Protein AF-A0A0B7C1V1-F1 (afdb_monomer)

Radius of gyration: 13.24 Å; Cα contacts (8 Å, |Δi|>4): 101; chains: 1; bounding box: 26×35×37 Å

Secondary structure (DSSP, 8-state):
-------SEEEETTTSHHHHHHHHHHHTSTTTTTS-EEEEES-HHHHHHHHHHHHHHHS---TTPPEEE-----GGGG-

Organism: NCBI:txid1028688

Mean predicted aligned error: 6.67 Å

Foldseek 3Di:
DPPPDDWPEEQEPLLDPVNLVVVLVCCPDPCVVPTAYAYEDADPVSNLVSQVVSCVVVVPRCNPGHYHYDDPPDPVPPD

Sequence (79 aa):
KMSSERFDLVIYGASGYTGKFIVKRFVESKYFEKYSFAVAGRNKNKLQTVLDEVSAETGKDIKETKIIFAQSGDDASLG

Nearest PDB structures (foldseek):
  6vdh-assembly1_B-2  TM=5.918E-01  e=6.388E-02  Apicomplexa sp.
  5a1t-assembly1_A  TM=6.527E-01  e=4.419E-01  Trichomonas vaginalis
  3p7m-assembly1_D  TM=6.022E-01  e=4.419E-01  Francisella tularensis subsp. tularensis
  4uul-assembly1_A  TM=4.471E-01  e=1.737E-01  Trichomonas vaginalis

InterPro domains:
  IPR036291 NAD(P)-binding domain superfamily [SSF51735] (7-69)
  IPR051276 Saccharopine dehydrogenase-like oxidoreductase [PTHR12286] (2-78)

Structure (mmCIF, N/CA/C/O backbone):
data_AF-A0A0B7C1V1-F1
#
_entry.id   AF-A0A0B7C1V1-F1
#
loop_
_atom_site.group_PDB
_atom_site.id
_atom_site.type_symbol
_atom_site.label_atom_id
_atom_site.label_alt_id
_atom_site.label_comp_id
_atom_site.label_asym_id
_atom_site.label_entity_id
_atom_site.label_seq_id
_atom_site.pdbx_PDB_ins_code
_atom_site.Cartn_x
_atom_site.Cartn_y
_atom_site.Cartn_z
_atom_site.occupancy
_atom_site.B_iso_or_equiv
_atom_site.auth_seq_id
_atom_site.auth_comp_id
_atom_site.auth_asym_id
_atom_site.auth_atom_id
_atom_site.pdbx_PDB_model_num
ATOM 1 N N . LYS A 1 1 ? 1.733 -27.026 -1.229 1.00 34.50 1 LYS A N 1
ATOM 2 C CA . LYS A 1 1 ? 0.409 -26.616 -1.761 1.00 34.50 1 LYS A CA 1
ATOM 3 C C . LYS A 1 1 ? 0.403 -25.088 -1.775 1.00 34.50 1 LYS A C 1
ATOM 5 O O . LYS A 1 1 ? 0.285 -24.507 -0.708 1.00 34.50 1 LYS A O 1
ATOM 10 N N . MET A 1 2 ? 0.686 -24.441 -2.911 1.00 38.03 2 MET A N 1
ATOM 11 C CA . MET A 1 2 ? 0.598 -22.975 -3.011 1.00 38.03 2 MET A CA 1
ATOM 12 C C . MET A 1 2 ? -0.883 -22.610 -2.905 1.00 38.03 2 MET A C 1
ATOM 14 O O . MET A 1 2 ? -1.638 -22.792 -3.855 1.00 38.03 2 MET A O 1
ATOM 18 N N . SER A 1 3 ? -1.332 -22.205 -1.719 1.00 46.34 3 SER A N 1
ATOM 19 C CA . SER A 1 3 ? -2.652 -21.609 -1.560 1.00 46.34 3 SER A CA 1
ATOM 20 C C . SER A 1 3 ? -2.636 -20.288 -2.319 1.00 46.34 3 SER A C 1
ATOM 22 O O . SER A 1 3 ? -1.899 -19.375 -1.951 1.00 46.34 3 SER A O 1
ATOM 24 N N . SER A 1 4 ? -3.403 -20.202 -3.403 1.00 60.28 4 SER A N 1
ATOM 25 C CA . SER A 1 4 ? -3.685 -18.926 -4.051 1.00 60.28 4 SER A CA 1
ATOM 26 C C . SER A 1 4 ? -4.533 -18.115 -3.068 1.00 60.28 4 SER A C 1
ATOM 28 O O . SER A 1 4 ? -5.734 -18.343 -2.935 1.00 60.28 4 SER A O 1
ATOM 30 N N . GLU A 1 5 ? -3.879 -17.273 -2.266 1.00 69.50 5 GLU A N 1
ATOM 31 C CA . GLU A 1 5 ? -4.569 -16.314 -1.406 1.00 69.50 5 GLU A CA 1
ATOM 32 C C . GLU A 1 5 ? -5.299 -15.327 -2.316 1.00 69.50 5 GLU A C 1
ATOM 34 O O . GLU A 1 5 ? -4.704 -14.724 -3.213 1.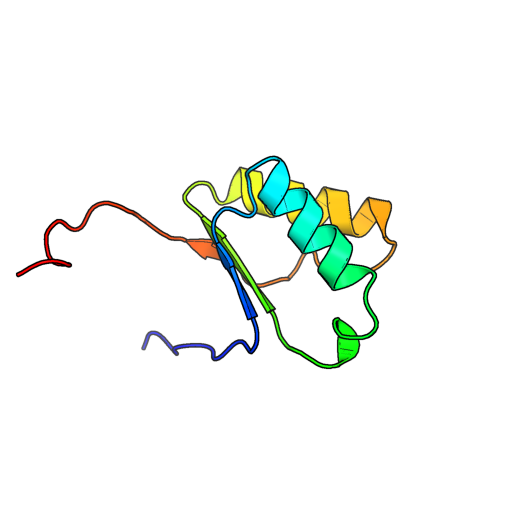00 69.50 5 GLU A O 1
ATOM 39 N N . ARG A 1 6 ? -6.614 -15.217 -2.125 1.00 82.75 6 ARG A N 1
ATOM 40 C CA . ARG A 1 6 ? -7.445 -14.280 -2.875 1.00 82.75 6 ARG A CA 1
ATOM 41 C C . ARG A 1 6 ? -7.381 -12.932 -2.172 1.00 82.75 6 ARG A C 1
ATOM 43 O O . ARG A 1 6 ? -7.744 -12.846 -1.005 1.00 82.75 6 ARG A O 1
ATOM 50 N N . PHE A 1 7 ? -6.936 -11.917 -2.899 1.00 89.69 7 PHE A N 1
ATOM 51 C CA . PHE A 1 7 ? -6.986 -10.523 -2.476 1.00 89.69 7 PHE A CA 1
ATOM 52 C C . PHE A 1 7 ? -7.994 -9.782 -3.347 1.00 89.69 7 PHE A C 1
ATOM 54 O O . PHE A 1 7 ? -8.108 -10.075 -4.539 1.00 89.69 7 PHE A O 1
ATOM 61 N N . ASP A 1 8 ? -8.690 -8.808 -2.771 1.00 92.56 8 ASP A N 1
ATOM 62 C CA . ASP A 1 8 ? -9.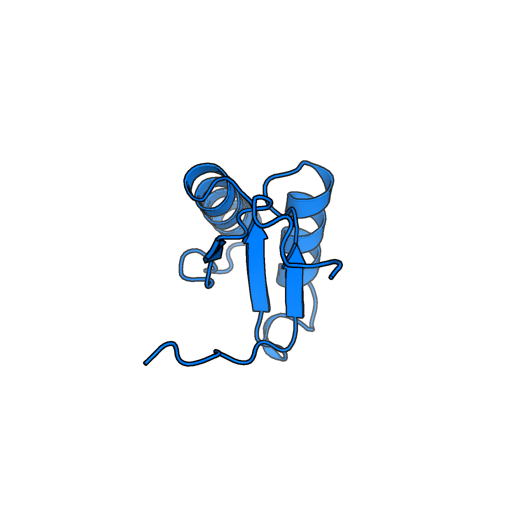590 -7.933 -3.528 1.00 92.56 8 ASP A CA 1
ATOM 63 C C . ASP A 1 8 ? -8.798 -6.950 -4.404 1.00 92.56 8 ASP A C 1
ATOM 65 O O . ASP A 1 8 ? -9.258 -6.536 -5.468 1.00 92.56 8 ASP A O 1
ATOM 69 N N . LEU A 1 9 ? -7.581 -6.599 -3.970 1.00 91.38 9 LEU A N 1
ATOM 70 C CA . LEU A 1 9 ? -6.676 -5.704 -4.680 1.00 91.38 9 LEU A CA 1
ATOM 71 C C . LEU A 1 9 ? -5.227 -6.204 -4.627 1.00 91.38 9 LEU A C 1
ATOM 73 O O . LEU A 1 9 ? -4.696 -6.527 -3.570 1.00 91.38 9 LEU A O 1
ATOM 77 N N . VAL A 1 10 ? -4.532 -6.187 -5.764 1.00 93.19 10 VAL A N 1
ATOM 78 C CA . VAL A 1 10 ? -3.077 -6.392 -5.809 1.00 93.19 10 VAL A CA 1
ATOM 79 C C . VAL A 1 10 ? -2.426 -5.197 -6.493 1.00 93.19 10 VAL A C 1
ATOM 81 O O . VAL A 1 10 ? -2.689 -4.925 -7.662 1.00 93.19 10 VAL A O 1
ATOM 84 N N . ILE A 1 11 ? -1.560 -4.482 -5.774 1.00 93.69 11 ILE A N 1
ATOM 85 C CA . ILE A 1 11 ? -0.850 -3.312 -6.302 1.00 93.69 11 ILE A CA 1
ATOM 86 C C . ILE A 1 11 ? 0.495 -3.766 -6.870 1.00 93.69 11 ILE A C 1
ATOM 88 O O . ILE A 1 11 ? 1.459 -3.995 -6.135 1.00 93.69 11 ILE A O 1
ATOM 92 N N . TYR A 1 12 ? 0.563 -3.897 -8.194 1.00 92.56 12 TYR A N 1
ATOM 93 C CA . TYR A 1 12 ? 1.793 -4.255 -8.895 1.00 92.56 12 TYR A CA 1
ATOM 94 C C . TYR A 1 12 ? 2.724 -3.054 -9.074 1.00 92.56 12 TYR A C 1
ATOM 96 O O . TYR A 1 12 ? 2.286 -1.943 -9.362 1.00 92.56 12 TYR A O 1
ATOM 104 N N . GLY A 1 13 ? 4.031 -3.276 -8.922 1.00 91.56 13 GLY A N 1
ATOM 105 C CA . GLY A 1 13 ? 5.023 -2.206 -9.031 1.00 91.56 13 GLY A CA 1
ATOM 106 C C . GLY A 1 13 ? 5.019 -1.263 -7.827 1.00 91.56 13 GLY A C 1
ATOM 107 O O . GLY A 1 13 ? 5.485 -0.129 -7.938 1.00 91.56 13 GLY A O 1
ATOM 108 N N . ALA A 1 14 ? 4.537 -1.729 -6.670 1.00 93.56 14 ALA A N 1
ATOM 109 C CA . ALA A 1 14 ? 4.424 -0.928 -5.450 1.00 93.56 14 ALA A CA 1
ATOM 110 C C . ALA A 1 14 ? 5.768 -0.351 -4.962 1.00 93.56 14 ALA A C 1
ATOM 112 O O . ALA A 1 14 ? 5.782 0.679 -4.302 1.00 93.56 14 ALA A O 1
ATOM 113 N N . SER A 1 15 ? 6.903 -0.950 -5.341 1.00 91.81 15 SER A N 1
ATOM 114 C CA . SER A 1 15 ? 8.244 -0.438 -5.023 1.00 91.81 15 SER A CA 1
ATOM 115 C C . SER A 1 15 ? 8.676 0.786 -5.847 1.00 91.81 15 SER A C 1
ATOM 117 O O . SER A 1 15 ? 9.777 1.292 -5.647 1.00 91.81 15 SER A O 1
ATOM 119 N N . GLY A 1 16 ?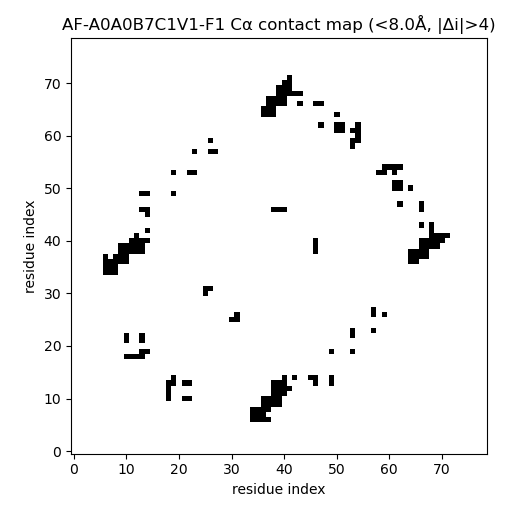 7.899 1.191 -6.857 1.00 91.19 16 GLY A N 1
ATOM 120 C CA . GLY A 1 16 ? 8.155 2.392 -7.656 1.00 91.19 16 GLY A CA 1
ATOM 121 C C . GLY A 1 16 ? 7.568 3.650 -7.014 1.00 91.19 16 GLY A C 1
ATOM 122 O O . GLY A 1 16 ? 6.752 3.559 -6.102 1.00 91.19 16 GLY A O 1
ATOM 123 N N . TYR A 1 17 ? 7.934 4.825 -7.535 1.00 89.75 17 TYR A N 1
ATOM 124 C CA . TYR A 1 17 ? 7.449 6.115 -7.025 1.00 89.75 17 TYR A CA 1
ATOM 125 C C . TYR A 1 17 ? 5.915 6.167 -6.997 1.00 89.75 17 TYR A C 1
ATOM 127 O O . TYR A 1 17 ? 5.316 6.224 -5.928 1.00 89.75 17 TYR A O 1
ATOM 135 N N . THR A 1 18 ? 5.263 6.024 -8.155 1.00 93.38 18 THR A N 1
ATOM 136 C CA . THR A 1 18 ? 3.794 6.014 -8.255 1.00 93.38 18 THR A CA 1
ATOM 137 C C . THR A 1 18 ? 3.167 4.867 -7.464 1.00 93.38 18 THR A C 1
ATOM 139 O O . THR A 1 18 ? 2.140 5.059 -6.822 1.00 93.38 18 THR A O 1
ATOM 142 N N . GLY A 1 19 ? 3.801 3.690 -7.459 1.00 93.81 19 GLY A N 1
ATOM 143 C CA . GLY A 1 19 ? 3.332 2.525 -6.709 1.00 93.81 19 GLY A CA 1
ATOM 144 C C . GLY A 1 19 ? 3.185 2.813 -5.214 1.00 93.81 19 GLY A C 1
ATOM 145 O O . GLY A 1 19 ? 2.118 2.563 -4.654 1.00 93.81 19 GLY A O 1
ATOM 146 N N . LYS A 1 20 ? 4.201 3.430 -4.594 1.00 95.25 20 LYS A N 1
ATOM 147 C CA . LYS A 1 20 ? 4.148 3.872 -3.192 1.00 95.25 20 LYS A CA 1
ATOM 148 C C . LYS A 1 20 ? 2.979 4.831 -2.943 1.00 95.25 20 LYS A C 1
ATOM 150 O O . LYS A 1 20 ? 2.244 4.651 -1.973 1.00 95.25 20 LYS A O 1
ATOM 155 N N . PHE A 1 21 ? 2.770 5.819 -3.818 1.00 96.12 21 PHE A N 1
ATOM 156 C CA . PHE A 1 21 ? 1.648 6.760 -3.678 1.00 96.12 21 PHE A CA 1
ATOM 157 C C . PHE A 1 21 ? 0.288 6.065 -3.726 1.00 96.12 21 PHE A C 1
ATOM 159 O O . PHE A 1 21 ? -0.597 6.416 -2.950 1.00 96.12 21 PHE A O 1
ATOM 166 N N . ILE A 1 22 ? 0.116 5.073 -4.602 1.00 95.88 22 ILE A N 1
ATOM 167 C CA . ILE A 1 22 ? -1.136 4.316 -4.694 1.00 95.88 22 ILE A CA 1
ATOM 168 C C . ILE A 1 22 ? -1.370 3.483 -3.431 1.00 95.88 22 ILE A C 1
ATOM 170 O O . ILE A 1 22 ? -2.486 3.496 -2.915 1.00 95.88 22 ILE A O 1
ATOM 174 N N . VAL A 1 23 ? -0.333 2.832 -2.890 1.00 96.19 23 VAL A N 1
ATOM 175 C CA . VAL A 1 23 ? -0.425 2.117 -1.603 1.00 96.19 23 VAL A CA 1
ATOM 176 C C . VAL A 1 23 ? -0.878 3.075 -0.504 1.00 96.19 23 VAL A C 1
ATOM 178 O O . VAL A 1 23 ? -1.886 2.821 0.148 1.00 96.19 23 VAL A O 1
ATOM 181 N N . LYS A 1 24 ? -0.207 4.223 -0.358 1.00 96.44 24 LYS A N 1
ATOM 182 C CA . LYS A 1 24 ? -0.583 5.246 0.625 1.00 96.44 24 LYS A CA 1
ATOM 183 C C . LYS A 1 24 ? -2.028 5.705 0.454 1.00 96.44 24 LYS A C 1
ATO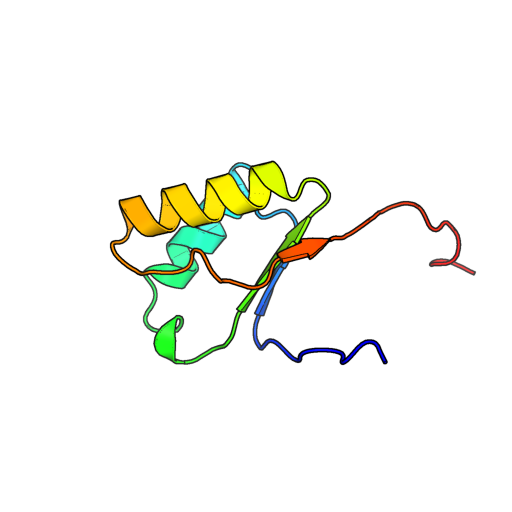M 185 O O . LYS A 1 24 ? -2.795 5.718 1.413 1.00 96.44 24 LYS A O 1
ATOM 190 N N . ARG A 1 25 ? -2.424 6.039 -0.776 1.00 96.38 25 ARG A N 1
ATOM 191 C CA . ARG A 1 25 ? -3.768 6.545 -1.054 1.00 96.38 25 ARG A CA 1
ATOM 192 C C . ARG A 1 25 ? -4.847 5.509 -0.763 1.00 96.38 25 ARG A C 1
ATOM 194 O O . ARG A 1 25 ? -5.928 5.880 -0.314 1.00 96.38 25 ARG A O 1
ATOM 201 N N . PHE A 1 26 ? -4.564 4.233 -1.020 1.00 95.75 26 PHE A N 1
ATOM 202 C CA . PHE A 1 26 ? -5.459 3.142 -0.659 1.00 95.75 26 PHE A CA 1
ATOM 203 C C . PHE A 1 26 ? -5.613 3.038 0.861 1.00 95.75 26 PHE A C 1
ATOM 205 O O . PHE A 1 26 ? -6.746 3.020 1.336 1.00 95.75 26 PHE A O 1
ATOM 212 N N . VAL A 1 27 ? -4.507 3.066 1.612 1.00 95.75 27 VAL A N 1
ATOM 213 C CA . VAL A 1 27 ? -4.490 2.984 3.085 1.00 95.75 27 VAL A CA 1
ATOM 214 C C . VAL A 1 27 ? -5.242 4.142 3.750 1.00 95.75 27 VAL A C 1
ATOM 216 O O . VAL A 1 27 ? -5.975 3.936 4.712 1.00 95.75 27 VAL A O 1
ATOM 219 N N . GLU A 1 28 ? -5.123 5.356 3.213 1.00 95.62 28 GLU A N 1
ATOM 220 C CA . GLU A 1 28 ? -5.860 6.536 3.695 1.00 95.62 28 GLU A CA 1
ATOM 221 C C . GLU A 1 28 ? -7.344 6.535 3.296 1.00 95.62 28 GLU A C 1
ATOM 223 O O . GLU A 1 28 ? -8.132 7.357 3.769 1.00 95.62 28 GLU A O 1
ATOM 228 N N . SER A 1 29 ? -7.746 5.661 2.374 1.00 95.19 29 SER A N 1
ATOM 229 C CA . SER A 1 29 ? -9.115 5.635 1.876 1.00 95.19 29 SER A CA 1
ATOM 230 C C . SER A 1 29 ? -10.045 4.854 2.803 1.00 95.19 29 SER A C 1
ATOM 232 O O . SER A 1 29 ? -9.660 3.891 3.463 1.00 95.19 29 SER A O 1
ATOM 234 N N . LYS A 1 30 ? -11.342 5.169 2.730 1.00 93.56 30 LYS A N 1
ATOM 235 C CA . LYS A 1 30 ? -12.420 4.402 3.384 1.00 93.56 30 LYS A CA 1
ATOM 236 C C . LYS A 1 30 ? -12.530 2.932 2.937 1.00 93.56 30 LYS A C 1
ATOM 238 O O . LYS A 1 30 ? -13.407 2.215 3.416 1.00 93.56 30 LYS A O 1
ATOM 243 N N . TYR A 1 31 ? -11.741 2.522 1.944 1.00 92.50 31 TYR A N 1
ATOM 244 C CA . TYR A 1 31 ? -11.744 1.182 1.366 1.00 92.50 31 TYR A CA 1
ATOM 245 C C . TYR A 1 31 ? -10.721 0.255 2.024 1.00 92.50 31 TYR A C 1
ATOM 247 O O . TYR A 1 31 ? -10.901 -0.955 1.943 1.00 92.50 31 TYR A O 1
ATOM 255 N N . PHE A 1 32 ? -9.710 0.805 2.707 1.00 93.00 32 PHE A N 1
ATOM 256 C CA . PHE A 1 32 ? -8.649 0.034 3.357 1.00 93.00 32 PHE A CA 1
ATOM 257 C C . PHE A 1 32 ? -9.190 -1.016 4.337 1.00 93.00 32 PHE A C 1
ATOM 259 O O . PHE A 1 32 ? -8.749 -2.156 4.338 1.00 93.00 32 PHE A O 1
ATOM 266 N N . GLU A 1 33 ? -10.208 -0.659 5.119 1.00 90.56 33 GLU A N 1
ATOM 267 C CA . GLU A 1 33 ? -10.815 -1.561 6.109 1.00 90.56 33 GLU A CA 1
ATOM 268 C C . GLU A 1 33 ? -11.857 -2.513 5.497 1.00 90.56 33 GLU A C 1
ATOM 270 O O . GLU A 1 33 ? -12.369 -3.396 6.179 1.00 90.56 33 GLU A O 1
ATOM 275 N N . LYS A 1 34 ? -12.201 -2.330 4.215 1.00 93.56 34 LYS A N 1
ATOM 276 C CA . LYS A 1 34 ? -13.247 -3.100 3.522 1.00 93.56 34 LYS A CA 1
ATOM 277 C C . LYS A 1 34 ? -12.703 -4.155 2.573 1.00 93.56 34 LYS A C 1
ATOM 279 O O . LYS A 1 34 ? -13.417 -5.110 2.288 1.00 93.56 34 LYS A O 1
ATOM 284 N N . TYR A 1 35 ? -11.497 -3.954 2.056 1.00 93.12 35 TYR A N 1
ATOM 285 C CA . TYR A 1 35 ? -10.922 -4.794 1.018 1.00 93.12 35 TYR A CA 1
ATOM 286 C C . TYR A 1 35 ? -9.535 -5.263 1.424 1.00 93.12 35 TYR A C 1
ATOM 288 O O . TYR A 1 35 ? -8.682 -4.474 1.828 1.00 93.12 35 TYR A O 1
ATOM 296 N N .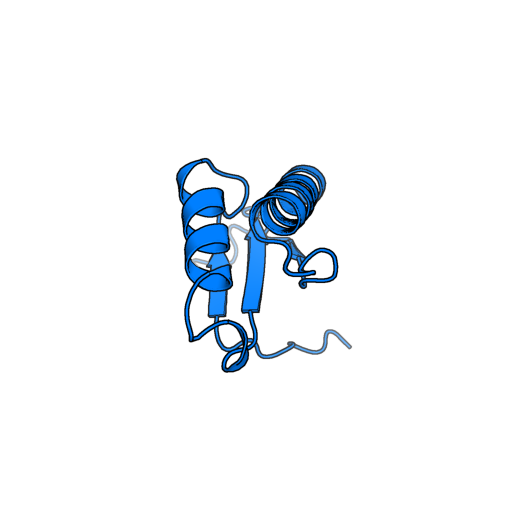 SER A 1 36 ? -9.311 -6.560 1.266 1.00 92.62 36 SER A N 1
ATOM 297 C CA . SER A 1 36 ? -7.997 -7.165 1.413 1.00 92.62 36 SER A CA 1
ATOM 298 C C . SER A 1 36 ? -7.095 -6.740 0.257 1.00 92.62 36 SER A C 1
ATOM 300 O O . SER A 1 36 ? -7.520 -6.693 -0.902 1.00 92.62 36 SER A O 1
ATOM 302 N N . PHE A 1 37 ? -5.831 -6.441 0.550 1.00 94.75 37 PHE A N 1
ATOM 303 C CA . PHE A 1 37 ? -4.874 -6.084 -0.488 1.00 94.75 37 PHE A CA 1
ATOM 304 C C . PHE A 1 37 ? -3.505 -6.726 -0.281 1.00 94.75 37 PHE A C 1
ATOM 306 O O . PHE A 1 37 ? -3.133 -7.109 0.827 1.00 94.75 37 PHE A O 1
ATOM 313 N N . ALA A 1 38 ? -2.758 -6.825 -1.376 1.00 95.12 38 ALA A N 1
ATOM 314 C CA . ALA A 1 38 ? -1.365 -7.244 -1.401 1.00 95.12 38 ALA A CA 1
ATOM 315 C C . ALA A 1 38 ? -0.539 -6.299 -2.281 1.00 95.12 38 ALA A C 1
ATOM 317 O O . ALA A 1 38 ? -1.063 -5.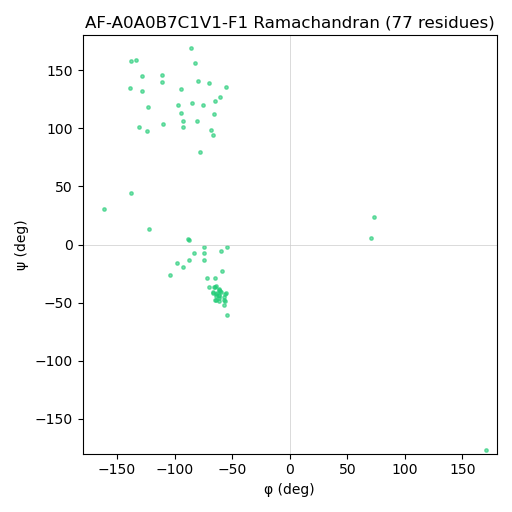621 -3.171 1.00 95.12 38 ALA A O 1
ATOM 318 N N . VAL A 1 39 ? 0.775 -6.280 -2.069 1.00 95.31 39 VAL A N 1
ATOM 319 C CA . VAL A 1 39 ? 1.723 -5.538 -2.913 1.00 95.31 39 VAL A CA 1
ATOM 320 C C . VAL A 1 39 ? 2.586 -6.510 -3.702 1.00 95.31 39 VAL A C 1
ATOM 322 O O . VAL A 1 39 ? 3.015 -7.534 -3.177 1.00 95.31 39 VAL A O 1
ATOM 325 N N . ALA A 1 40 ? 2.856 -6.201 -4.967 1.00 93.88 40 ALA A N 1
ATOM 326 C CA . ALA A 1 40 ? 3.612 -7.083 -5.847 1.00 93.88 40 ALA A CA 1
ATOM 327 C C . ALA A 1 40 ? 4.785 -6.377 -6.531 1.00 93.88 40 ALA A C 1
ATOM 329 O O . ALA A 1 40 ? 4.710 -5.201 -6.901 1.00 93.88 40 ALA A O 1
ATOM 330 N N . GLY A 1 41 ? 5.880 -7.110 -6.735 1.00 91.81 41 GLY A N 1
ATOM 331 C CA . GLY A 1 41 ? 7.032 -6.608 -7.479 1.00 91.81 41 GLY A CA 1
ATOM 332 C C . GLY A 1 41 ? 8.267 -7.505 -7.417 1.00 91.81 41 GLY A C 1
ATOM 333 O O . GLY A 1 41 ? 8.260 -8.583 -6.830 1.00 91.81 41 GLY A O 1
ATOM 334 N N . ARG A 1 42 ? 9.349 -7.018 -8.035 1.00 89.44 42 ARG A N 1
ATOM 335 C CA . ARG A 1 42 ? 10.606 -7.763 -8.244 1.00 89.44 42 ARG A CA 1
ATOM 336 C C . ARG A 1 42 ? 11.605 -7.668 -7.091 1.00 89.44 42 ARG A C 1
ATOM 338 O O . ARG A 1 42 ? 12.598 -8.382 -7.085 1.00 89.44 42 ARG A O 1
ATOM 345 N N . ASN A 1 43 ? 11.412 -6.745 -6.150 1.00 90.69 43 ASN A N 1
ATOM 346 C CA . ASN A 1 43 ? 12.357 -6.519 -5.058 1.00 90.69 43 ASN A CA 1
ATOM 347 C C . ASN A 1 43 ? 11.615 -6.482 -3.722 1.00 90.69 43 ASN A C 1
ATOM 349 O O . ASN A 1 43 ? 11.008 -5.471 -3.369 1.00 90.69 43 ASN A O 1
ATOM 353 N N . LYS A 1 44 ? 11.681 -7.597 -2.987 1.00 91.00 44 LYS A N 1
ATOM 354 C CA . LYS A 1 44 ? 10.990 -7.771 -1.706 1.00 91.00 44 LYS A CA 1
ATOM 355 C C . LYS A 1 44 ? 11.421 -6.735 -0.665 1.00 91.00 44 LYS A C 1
ATOM 357 O O . LYS A 1 44 ? 10.563 -6.189 0.013 1.00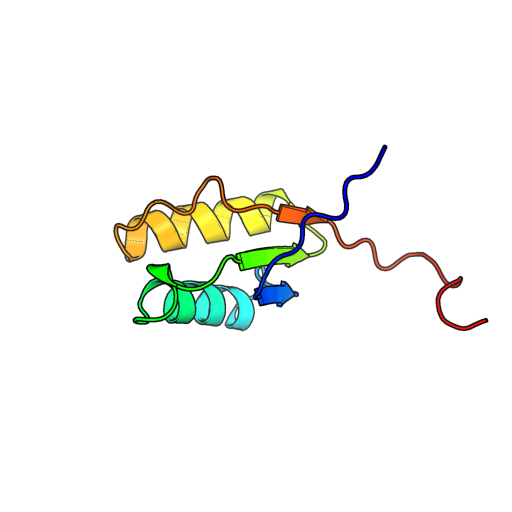 91.00 44 LYS A O 1
ATOM 362 N N . ASN A 1 45 ? 12.713 -6.414 -0.590 1.00 93.25 45 ASN A N 1
ATOM 363 C CA . ASN A 1 45 ? 13.226 -5.444 0.380 1.00 93.25 45 ASN A CA 1
ATOM 364 C C . ASN A 1 45 ? 12.652 -4.046 0.124 1.00 93.25 45 ASN A C 1
ATOM 366 O O . ASN A 1 45 ? 12.170 -3.412 1.051 1.00 93.25 45 ASN A O 1
ATOM 370 N N . LYS A 1 46 ? 12.614 -3.597 -1.139 1.00 94.00 46 LYS A N 1
ATOM 371 C CA . LYS A 1 46 ? 12.002 -2.304 -1.488 1.00 94.00 46 LYS A CA 1
ATOM 372 C C . LYS A 1 46 ? 10.498 -2.277 -1.217 1.00 94.00 46 LYS A C 1
ATOM 374 O O . LYS A 1 46 ? 9.978 -1.244 -0.816 1.00 94.00 46 LYS A O 1
ATOM 379 N N . LEU A 1 47 ? 9.799 -3.390 -1.448 1.00 94.69 47 LEU A N 1
ATOM 380 C CA . LEU A 1 47 ? 8.376 -3.506 -1.115 1.00 94.69 47 LEU A CA 1
ATOM 381 C C . LEU A 1 47 ? 8.156 -3.406 0.397 1.00 94.69 47 LEU A C 1
ATOM 383 O O . LEU A 1 47 ? 7.268 -2.674 0.815 1.00 94.69 47 LEU A O 1
ATOM 387 N N . GLN A 1 48 ? 8.999 -4.061 1.200 1.00 95.56 48 GLN A N 1
ATOM 388 C CA . GLN A 1 48 ? 8.942 -3.949 2.656 1.00 95.56 48 GLN A CA 1
ATOM 389 C C . GLN A 1 48 ? 9.185 -2.510 3.117 1.00 95.56 48 GLN A C 1
ATOM 391 O O . GLN A 1 48 ? 8.388 -1.983 3.882 1.00 95.56 48 GLN A O 1
ATOM 396 N N . THR A 1 49 ? 10.207 -1.839 2.576 1.00 96.06 49 THR A N 1
ATOM 397 C CA . THR A 1 49 ? 10.473 -0.424 2.875 1.00 96.06 49 THR A CA 1
ATOM 398 C C . THR A 1 49 ? 9.263 0.456 2.568 1.00 96.06 49 THR A C 1
ATOM 400 O O . THR A 1 49 ? 8.908 1.303 3.378 1.00 96.06 49 THR A O 1
ATOM 403 N N . VAL A 1 50 ? 8.578 0.231 1.441 1.00 95.81 50 VAL A N 1
ATOM 404 C CA . VAL A 1 50 ? 7.346 0.967 1.117 1.00 95.81 50 VAL A CA 1
ATOM 405 C C . VAL A 1 50 ? 6.248 0.715 2.154 1.00 95.81 50 VAL A C 1
ATOM 407 O O . VAL A 1 50 ? 5.598 1.670 2.571 1.00 95.81 50 VAL A O 1
ATOM 410 N N . LEU A 1 51 ? 6.041 -0.532 2.591 1.00 96.50 51 LEU A N 1
ATOM 411 C CA . LEU A 1 51 ? 5.055 -0.845 3.633 1.00 96.50 51 LEU A CA 1
ATOM 412 C C . LEU A 1 51 ? 5.413 -0.180 4.969 1.00 96.50 51 LEU A C 1
ATOM 414 O O . LEU A 1 51 ? 4.531 0.378 5.619 1.00 96.50 51 LEU A O 1
ATOM 418 N N . ASP A 1 52 ? 6.688 -0.190 5.356 1.00 96.81 52 ASP A N 1
ATOM 419 C CA . ASP A 1 52 ? 7.170 0.433 6.592 1.00 96.81 52 ASP A CA 1
ATOM 420 C C . ASP A 1 52 ? 6.987 1.955 6.570 1.00 96.81 52 ASP A C 1
ATOM 422 O O . ASP A 1 52 ? 6.441 2.528 7.515 1.00 96.81 52 ASP A O 1
ATOM 426 N N . GLU A 1 53 ? 7.396 2.603 5.476 1.00 95.81 53 GLU A N 1
ATOM 427 C CA . GLU A 1 53 ? 7.258 4.048 5.279 1.00 95.81 53 GLU A CA 1
ATOM 428 C C . GLU A 1 53 ? 5.790 4.469 5.282 1.00 95.81 53 GLU A C 1
ATOM 430 O O . GLU A 1 53 ? 5.415 5.387 6.005 1.00 95.81 53 GLU A O 1
ATOM 435 N N . VAL A 1 54 ? 4.931 3.781 4.523 1.00 95.94 54 VAL A N 1
ATOM 436 C CA . VAL A 1 54 ? 3.500 4.111 4.488 1.00 95.94 54 VAL A CA 1
ATOM 437 C C . VAL A 1 54 ? 2.846 3.843 5.843 1.00 95.94 54 VAL A C 1
ATOM 439 O O . VAL A 1 54 ? 2.010 4.642 6.267 1.00 95.94 54 VAL A O 1
ATOM 442 N N . SER A 1 55 ? 3.242 2.786 6.560 1.00 96.00 55 SER A N 1
ATOM 443 C CA . SER A 1 55 ? 2.731 2.531 7.914 1.00 96.00 55 SER A CA 1
ATOM 444 C C . SER A 1 55 ? 3.084 3.669 8.870 1.00 96.00 55 SER A C 1
ATOM 446 O O . SER A 1 55 ? 2.233 4.141 9.621 1.00 96.00 55 SER A O 1
ATOM 448 N N . ALA A 1 56 ? 4.329 4.149 8.816 1.00 96.06 56 ALA A N 1
ATOM 449 C CA . ALA A 1 56 ? 4.787 5.269 9.631 1.00 96.06 56 ALA A CA 1
ATOM 450 C C . ALA A 1 56 ? 4.096 6.591 9.249 1.00 96.06 56 ALA A C 1
ATOM 452 O O . ALA A 1 56 ? 3.708 7.353 10.129 1.00 96.06 56 ALA A O 1
ATOM 453 N N . GLU A 1 57 ? 3.912 6.854 7.952 1.00 94.88 57 GLU A N 1
ATOM 454 C CA . GLU A 1 57 ? 3.287 8.083 7.447 1.00 94.88 57 GLU A CA 1
ATOM 455 C C . GLU A 1 57 ? 1.779 8.155 7.735 1.00 94.88 57 GLU A C 1
ATOM 457 O O . GLU A 1 57 ? 1.252 9.238 7.978 1.00 94.88 57 GLU A O 1
ATOM 462 N N . THR A 1 58 ? 1.072 7.023 7.676 1.00 93.56 58 THR A N 1
ATOM 463 C CA . THR A 1 58 ? -0.396 6.971 7.819 1.00 93.56 58 THR A CA 1
ATOM 464 C C . THR A 1 58 ? -0.857 6.597 9.228 1.00 93.56 58 THR A C 1
ATOM 466 O O . THR A 1 58 ? -2.032 6.767 9.552 1.00 93.56 58 THR A O 1
ATOM 469 N N . GLY A 1 59 ? 0.038 6.058 10.062 1.00 93.81 59 GLY A N 1
ATOM 470 C CA . GLY A 1 59 ? -0.291 5.518 11.384 1.00 93.81 59 GLY A CA 1
ATOM 471 C C . GLY A 1 59 ? -1.099 4.213 11.349 1.00 93.81 59 GLY A C 1
ATOM 472 O O . GLY A 1 59 ? -1.534 3.740 12.397 1.00 93.81 59 GLY A O 1
ATOM 473 N N . LYS A 1 60 ? -1.323 3.630 10.165 1.00 92.81 60 LYS A N 1
ATOM 474 C CA . LYS A 1 60 ? -1.981 2.330 9.984 1.00 92.81 60 LYS A CA 1
ATOM 475 C C . LYS A 1 60 ? -0.916 1.243 9.900 1.00 92.81 60 LYS A C 1
ATOM 477 O O . LYS A 1 60 ? 0.051 1.392 9.160 1.00 92.81 60 LYS A O 1
ATOM 482 N N . ASP A 1 61 ? -1.094 0.142 10.621 1.00 93.00 61 ASP A N 1
ATOM 483 C CA . ASP A 1 61 ? -0.151 -0.971 10.535 1.00 93.00 61 ASP A CA 1
ATOM 484 C C . ASP A 1 61 ? -0.436 -1.821 9.293 1.00 93.00 61 ASP A C 1
ATOM 486 O O . ASP A 1 61 ? -1.435 -2.538 9.227 1.00 93.00 61 ASP A O 1
ATOM 490 N N . ILE A 1 62 ? 0.430 -1.695 8.286 1.00 94.50 62 ILE A N 1
ATOM 491 C CA . ILE A 1 62 ? 0.379 -2.489 7.054 1.00 94.50 62 ILE A CA 1
ATOM 492 C C . ILE A 1 62 ? 1.674 -3.264 6.815 1.00 94.50 62 ILE A C 1
ATOM 494 O O . ILE A 1 62 ? 1.884 -3.779 5.715 1.00 94.50 62 ILE A O 1
ATOM 498 N N . LYS A 1 63 ? 2.552 -3.368 7.817 1.00 92.69 63 LYS A N 1
ATOM 499 C CA . LYS A 1 63 ? 3.881 -3.985 7.664 1.00 92.69 63 LYS A CA 1
ATOM 500 C C . LYS A 1 63 ? 3.813 -5.474 7.351 1.00 92.69 63 LYS A C 1
ATOM 502 O O . LYS A 1 63 ? 4.693 -5.994 6.668 1.00 92.69 63 LYS A O 1
ATOM 507 N N . GLU A 1 64 ? 2.750 -6.131 7.809 1.00 92.38 64 GLU A N 1
ATOM 508 C CA . GLU A 1 64 ? 2.468 -7.550 7.573 1.00 92.38 64 GLU A CA 1
ATOM 509 C C . GLU A 1 64 ? 1.676 -7.808 6.279 1.00 92.38 64 GLU A C 1
ATOM 511 O O . GLU A 1 64 ? 1.307 -8.948 5.988 1.00 92.38 64 GLU A O 1
ATOM 516 N N . THR A 1 65 ? 1.423 -6.768 5.471 1.00 93.50 65 THR A N 1
ATOM 517 C CA . THR A 1 65 ? 0.745 -6.919 4.176 1.00 93.50 65 THR A CA 1
ATOM 518 C C . THR A 1 65 ? 1.486 -7.927 3.307 1.00 93.50 65 THR A C 1
ATOM 520 O O . THR A 1 65 ? 2.712 -7.886 3.168 1.00 93.50 65 THR A O 1
ATOM 523 N N . LYS A 1 66 ? 0.736 -8.829 2.665 1.00 93.88 66 LYS A N 1
ATOM 524 C CA . LYS A 1 66 ? 1.328 -9.863 1.821 1.00 93.88 66 LYS A CA 1
ATOM 525 C C . LYS A 1 66 ? 2.120 -9.237 0.673 1.00 93.88 66 LYS A C 1
ATOM 527 O O . LYS A 1 66 ? 1.596 -8.447 -0.114 1.00 93.88 66 LYS A O 1
ATOM 532 N N . ILE A 1 67 ? 3.376 -9.660 0.545 1.00 93.06 67 ILE A N 1
ATOM 533 C CA . ILE A 1 67 ? 4.224 -9.340 -0.600 1.00 93.06 67 ILE A CA 1
ATOM 534 C C . ILE A 1 67 ? 4.183 -10.502 -1.593 1.00 93.06 67 ILE A C 1
ATOM 536 O O . ILE A 1 67 ? 4.600 -11.618 -1.276 1.00 93.06 67 ILE A O 1
ATOM 540 N N . ILE A 1 68 ? 3.730 -10.223 -2.811 1.00 91.31 68 ILE A N 1
ATOM 541 C CA . ILE A 1 68 ? 3.752 -11.154 -3.937 1.00 91.31 68 ILE A CA 1
ATOM 542 C C . ILE A 1 68 ? 5.019 -10.887 -4.752 1.00 91.31 68 ILE A C 1
ATOM 544 O O . ILE A 1 68 ? 5.192 -9.830 -5.364 1.00 91.31 68 ILE A O 1
ATOM 548 N N . PHE A 1 69 ? 5.934 -11.852 -4.756 1.00 86.75 69 PHE A N 1
ATOM 549 C CA . PHE A 1 69 ? 7.126 -11.764 -5.587 1.00 86.75 69 PHE A CA 1
ATOM 550 C C . PHE A 1 69 ? 6.757 -12.051 -7.040 1.00 86.75 69 PHE A C 1
ATOM 552 O O . PHE A 1 69 ? 6.265 -13.130 -7.358 1.00 86.75 69 PHE A O 1
ATOM 559 N N . ALA A 1 70 ? 6.995 -11.080 -7.914 1.00 79.38 70 ALA A N 1
ATOM 560 C CA . ALA A 1 70 ? 6.731 -11.217 -9.334 1.00 79.38 70 ALA A CA 1
ATOM 561 C C . ALA A 1 70 ? 8.054 -11.286 -10.086 1.00 79.38 70 ALA A C 1
ATOM 563 O O . ALA A 1 70 ? 8.728 -10.269 -10.249 1.00 79.38 70 ALA A O 1
ATOM 564 N N . GLN A 1 71 ? 8.441 -12.483 -10.521 1.00 68.25 71 GLN A N 1
ATOM 565 C CA . GLN A 1 71 ? 9.610 -12.680 -11.369 1.00 68.25 71 GLN A CA 1
ATOM 566 C C . GLN A 1 71 ? 9.165 -12.645 -12.832 1.00 68.25 71 GLN A C 1
ATOM 568 O O . GLN A 1 71 ? 8.529 -13.569 -13.323 1.00 68.25 71 GLN A O 1
ATOM 573 N N . SER A 1 72 ? 9.484 -11.556 -13.528 1.00 55.50 72 SER A N 1
ATOM 574 C CA . SER A 1 72 ? 9.315 -11.441 -14.980 1.00 55.50 72 SER A CA 1
ATOM 575 C C . SER A 1 72 ? 10.466 -12.183 -15.661 1.00 55.50 72 SER A C 1
ATOM 577 O O . SER A 1 72 ? 11.474 -11.571 -16.002 1.00 55.50 72 SER A O 1
ATOM 579 N N . GLY A 1 73 ? 10.376 -13.507 -15.738 1.00 54.19 73 GLY A N 1
ATOM 580 C CA . GLY A 1 73 ? 11.435 -14.344 -16.299 1.00 54.19 73 GLY A CA 1
ATOM 581 C C . GLY A 1 73 ? 10.95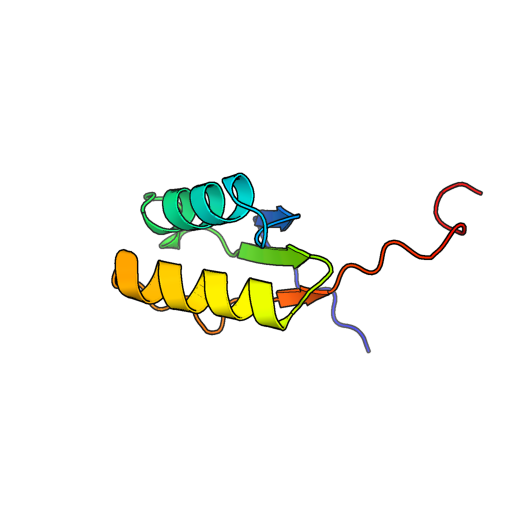9 -15.729 -16.703 1.00 54.19 73 GLY A C 1
ATOM 582 O O . GLY A 1 73 ? 11.737 -16.668 -16.602 1.00 54.19 73 GLY A O 1
ATOM 583 N N . ASP A 1 74 ? 9.698 -15.850 -17.113 1.00 47.62 74 ASP A N 1
ATOM 584 C CA . ASP A 1 74 ? 9.239 -17.030 -17.830 1.00 47.62 74 ASP A CA 1
ATOM 585 C C . ASP A 1 74 ? 8.635 -16.556 -19.154 1.00 47.62 74 ASP A C 1
ATOM 587 O O . ASP A 1 74 ? 7.486 -16.112 -19.230 1.00 47.62 74 ASP A O 1
ATOM 591 N N . ASP A 1 75 ? 9.448 -16.641 -20.207 1.00 50.50 75 ASP A N 1
ATOM 592 C CA . ASP A 1 75 ? 9.032 -16.592 -21.613 1.00 50.50 75 ASP A CA 1
ATOM 593 C C . ASP A 1 75 ? 7.943 -17.646 -21.943 1.00 50.50 75 ASP A C 1
ATOM 595 O O . ASP A 1 75 ? 7.413 -17.665 -23.048 1.00 50.50 75 ASP A O 1
ATOM 599 N N . ALA A 1 76 ? 7.530 -18.482 -20.982 1.00 52.25 76 ALA A N 1
ATOM 600 C CA . ALA A 1 76 ? 6.394 -19.396 -21.084 1.00 52.25 76 ALA A CA 1
ATOM 601 C C . ALA A 1 76 ? 5.003 -18.728 -20.984 1.00 52.25 76 ALA A C 1
ATOM 603 O O . ALA A 1 76 ? 3.994 -19.416 -21.088 1.00 52.25 76 ALA A O 1
ATOM 604 N N . SER A 1 77 ? 4.900 -17.409 -20.774 1.00 52.78 77 SER A N 1
ATOM 605 C CA . SER A 1 77 ? 3.587 -16.738 -20.658 1.00 52.78 77 SER A CA 1
ATOM 606 C C . SER A 1 77 ? 2.969 -16.271 -21.988 1.00 52.78 77 SER A C 1
ATOM 608 O O . SER A 1 77 ? 1.908 -15.650 -21.963 1.00 52.78 77 SER A O 1
ATOM 610 N N . LEU A 1 78 ? 3.592 -16.553 -23.141 1.00 47.72 78 LEU A N 1
ATOM 611 C CA . LEU A 1 78 ? 3.053 -16.230 -24.475 1.00 47.72 78 LEU A CA 1
ATOM 612 C C . LEU A 1 78 ? 3.250 -17.371 -25.500 1.00 47.72 78 LEU A C 1
ATOM 614 O O . LEU A 1 78 ? 3.630 -17.112 -26.642 1.00 47.72 78 LEU A O 1
ATOM 618 N N . GLY A 1 79 ? 2.990 -18.622 -25.109 1.00 41.75 79 GLY A N 1
ATOM 619 C CA . GLY A 1 79 ? 2.994 -19.784 -26.010 1.00 41.75 79 GLY A CA 1
ATOM 620 C C . GLY A 1 79 ? 1.904 -20.783 -25.673 1.00 41.75 79 GLY A C 1
ATOM 621 O O . GLY A 1 79 ? 1.796 -21.125 -24.476 1.00 41.75 79 GLY A O 1
#

pLDDT: mean 85.84, std 16.74, range [34.5, 96.81]

Solvent-accessible surf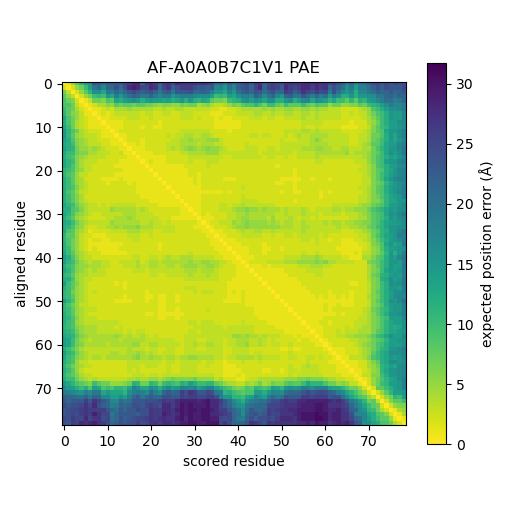ace area (backbone atoms only — not comparable to full-atom values): 4779 Å² total; per-residue (Å²): 131,88,75,82,78,86,56,79,39,72,42,69,47,26,62,41,75,68,27,38,52,51,54,42,53,44,63,76,35,93,50,44,90,74,46,53,57,33,38,24,33,80,49,69,69,50,39,49,51,40,30,47,51,42,19,67,74,68,74,46,93,42,68,85,51,50,73,44,80,46,80,94,78,60,88,71,81,80,116